Protein AF-A0A349XXH6-F1 (afdb_monomer_lite)

Radius of gyration: 10.9 Å; chains: 1; bounding box: 24×23×28 Å

Foldseek 3Di:
DPVQVVVVVVDQEEEAEQCFLVPCLVVHDLSHAYEYDDPDPVRVVNNVVCCVVVVRVSYDYD

pLDDT: mean 88.41, std 13.53, range [52.69, 98.38]

Secondary structure (DSSP, 8-state):
--HHHHHHHH-SEEEEET-TT-SSGGGS-TT-EEEEE-S-HHHHHHHHHHHHHHT-TTEEE-

Structure (mmCIF, N/CA/C/O backbone):
data_AF-A0A349XXH6-F1
#
_entry.id   AF-A0A349XXH6-F1
#
loop_
_atom_site.group_PDB
_atom_site.id
_atom_site.type_symbol
_atom_site.label_atom_id
_atom_site.label_alt_id
_atom_site.label_comp_id
_atom_site.label_asym_id
_atom_site.label_entity_id
_atom_site.label_seq_id
_atom_site.pdbx_PDB_ins_code
_atom_site.Cartn_x
_atom_site.Cartn_y
_atom_site.Cartn_z
_atom_site.occupancy
_atom_site.B_iso_or_equiv
_atom_site.auth_seq_id
_atom_site.auth_comp_id
_atom_site.auth_asym_id
_atom_site.auth_atom_id
_atom_site.pdbx_PDB_model_num
ATOM 1 N N . MET A 1 1 ? 0.071 14.747 -5.642 1.00 52.69 1 MET A N 1
ATOM 2 C CA . MET A 1 1 ? -1.313 15.036 -6.086 1.00 52.69 1 MET A CA 1
ATOM 3 C C . MET A 1 1 ? -1.584 14.626 -7.538 1.00 52.69 1 MET A C 1
ATOM 5 O O . MET A 1 1 ? -2.745 14.502 -7.896 1.00 52.69 1 MET A O 1
ATOM 9 N N . GLU A 1 2 ? -0.560 14.361 -8.357 1.00 58.69 2 GLU A N 1
ATOM 10 C CA . GLU A 1 2 ? -0.733 14.019 -9.781 1.00 58.69 2 GLU A CA 1
ATOM 11 C C . GLU A 1 2 ? -0.980 12.521 -10.042 1.00 58.69 2 GLU A C 1
ATOM 13 O O . GLU A 1 2 ? -1.817 12.179 -10.872 1.00 58.69 2 GLU A O 1
ATOM 18 N N . LEU A 1 3 ? -0.370 11.630 -9.242 1.00 59.97 3 LEU A N 1
ATOM 19 C CA . LEU A 1 3 ? -0.507 10.171 -9.389 1.00 59.97 3 LEU A CA 1
ATOM 20 C C . LEU A 1 3 ? -1.974 9.697 -9.397 1.00 59.97 3 LEU A C 1
ATOM 22 O O . LEU A 1 3 ? -2.360 8.873 -10.215 1.00 59.97 3 LEU A O 1
ATOM 26 N N . ALA A 1 4 ? -2.811 10.257 -8.518 1.00 56.38 4 ALA A N 1
ATOM 27 C CA . ALA A 1 4 ? -4.208 9.854 -8.358 1.00 56.38 4 ALA A CA 1
ATOM 28 C C . ALA A 1 4 ? -5.130 10.322 -9.500 1.00 56.38 4 ALA A C 1
ATOM 30 O O . ALA A 1 4 ? -6.161 9.695 -9.743 1.00 56.38 4 ALA A O 1
ATOM 31 N N . ARG A 1 5 ? -4.782 11.411 -10.206 1.00 58.66 5 ARG A N 1
ATOM 32 C CA . ARG A 1 5 ? -5.616 11.958 -11.293 1.00 58.66 5 ARG A CA 1
ATOM 33 C C . ARG A 1 5 ?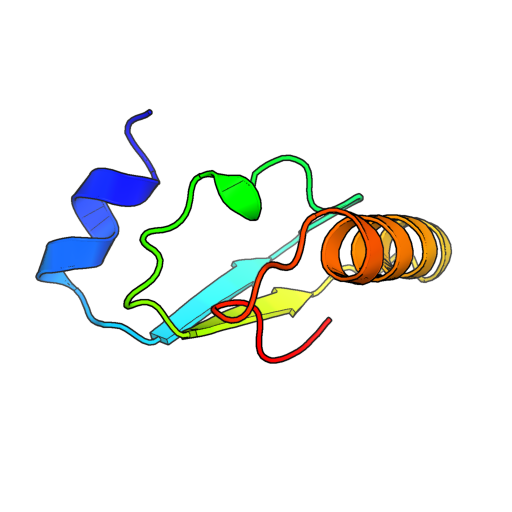 -5.470 11.161 -12.585 1.00 58.66 5 ARG A C 1
ATOM 35 O O . ARG A 1 5 ? -6.468 10.971 -13.272 1.00 58.66 5 ARG A O 1
ATOM 42 N N . CYS A 1 6 ? -4.272 10.666 -12.894 1.00 57.91 6 CYS A N 1
ATOM 43 C CA . CYS A 1 6 ? -4.027 9.912 -14.128 1.00 57.91 6 CYS A CA 1
ATOM 44 C C . CYS A 1 6 ? -4.712 8.538 -14.130 1.00 57.91 6 CYS A C 1
ATOM 46 O O . CYS A 1 6 ? -5.122 8.054 -15.182 1.00 57.91 6 CYS A O 1
ATOM 48 N N . VAL A 1 7 ? -4.892 7.923 -12.956 1.00 59.81 7 VAL A N 1
ATOM 49 C CA . VAL A 1 7 ? -5.474 6.576 -12.866 1.00 59.81 7 VAL A CA 1
ATOM 50 C C . VAL A 1 7 ? -6.980 6.566 -13.132 1.00 59.81 7 VAL A C 1
ATOM 52 O O . VAL A 1 7 ? -7.488 5.615 -13.719 1.00 59.81 7 VAL A O 1
ATOM 55 N N . GLY A 1 8 ? -7.688 7.658 -12.818 1.00 56.38 8 GLY A N 1
ATOM 56 C CA . GLY A 1 8 ? -9.133 7.767 -13.047 1.00 56.38 8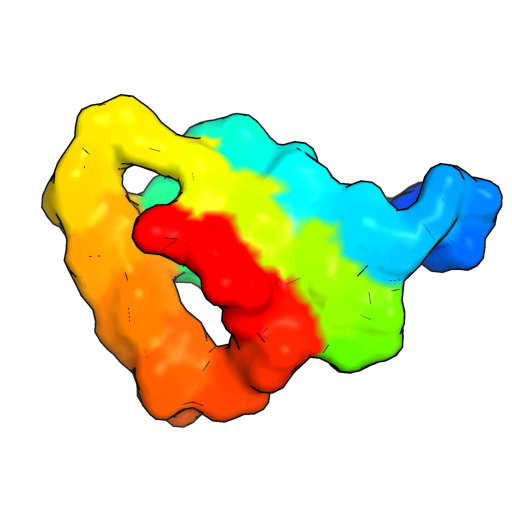 GLY A CA 1
ATOM 57 C C . GLY A 1 8 ? -9.572 7.553 -14.505 1.00 56.38 8 GLY A C 1
ATOM 58 O O . GLY A 1 8 ? -10.723 7.190 -14.729 1.00 56.38 8 GLY A O 1
ATOM 59 N N . GLY A 1 9 ? -8.670 7.733 -15.480 1.00 62.88 9 GLY A N 1
ATOM 60 C CA . GLY A 1 9 ? -8.928 7.446 -16.897 1.00 62.88 9 GLY A CA 1
ATOM 61 C C . GLY A 1 9 ? -8.468 6.064 -17.382 1.00 62.88 9 GLY A C 1
ATOM 62 O O . GLY A 1 9 ? -8.944 5.609 -18.416 1.00 62.88 9 GLY A O 1
ATOM 63 N N . ALA A 1 10 ? -7.562 5.394 -16.660 1.00 67.12 10 ALA A N 1
ATOM 64 C CA . ALA A 1 10 ? -6.934 4.139 -17.089 1.00 67.12 10 ALA A CA 1
ATOM 65 C C . ALA A 1 10 ? -7.608 2.882 -16.508 1.00 67.12 10 ALA A C 1
ATOM 67 O O . ALA A 1 10 ? -7.501 1.804 -17.088 1.00 67.12 10 ALA A O 1
ATOM 68 N N . GLY A 1 11 ? -8.310 3.007 -15.378 1.00 78.81 11 GLY A N 1
ATOM 69 C CA . GLY A 1 11 ? -9.007 1.893 -14.739 1.00 78.81 11 GLY A CA 1
ATOM 70 C C . GLY A 1 11 ? -9.123 2.063 -13.227 1.00 78.81 11 GLY A C 1
ATOM 71 O O . GLY A 1 11 ? -8.566 2.987 -12.640 1.00 78.81 11 GLY A O 1
ATOM 72 N N . ARG A 1 12 ? -9.875 1.166 -12.580 1.00 89.12 12 ARG A N 1
ATOM 73 C CA . ARG A 1 12 ? -9.998 1.159 -11.112 1.00 89.12 12 ARG A CA 1
ATOM 74 C C . ARG A 1 12 ? -8.910 0.335 -10.434 1.00 89.12 12 ARG A C 1
ATOM 76 O O . ARG A 1 12 ? -8.622 0.601 -9.274 1.00 89.12 12 ARG A O 1
ATOM 83 N N . ASP A 1 13 ? -8.330 -0.636 -11.131 1.00 92.25 13 ASP A N 1
ATOM 84 C CA . ASP A 1 13 ? -7.355 -1.569 -10.567 1.00 92.25 13 ASP A CA 1
ATOM 85 C C . ASP A 1 13 ? -5.934 -1.012 -10.705 1.00 92.25 13 ASP A C 1
ATOM 87 O O . ASP A 1 13 ? -5.514 -0.603 -11.787 1.00 92.25 13 ASP A O 1
ATOM 91 N N . ILE A 1 14 ? -5.205 -0.966 -9.590 1.00 91.06 14 ILE A N 1
ATOM 92 C CA . ILE A 1 14 ? -3.914 -0.282 -9.471 1.00 91.06 14 ILE A CA 1
ATOM 93 C C . ILE A 1 14 ? -2.904 -1.229 -8.841 1.00 91.06 14 ILE A C 1
ATOM 95 O O . ILE A 1 14 ? -3.134 -1.735 -7.743 1.00 91.06 14 ILE A O 1
ATOM 99 N N . LEU A 1 15 ? -1.760 -1.408 -9.499 1.00 93.69 15 LEU A N 1
ATOM 100 C CA . LEU A 1 15 ? -0.592 -2.056 -8.914 1.00 93.69 15 LEU A CA 1
ATOM 101 C C . LEU A 1 15 ? 0.448 -1.000 -8.536 1.00 93.69 15 LEU A C 1
ATOM 103 O O . LEU A 1 15 ? 0.962 -0.298 -9.405 1.00 93.69 15 LEU A O 1
ATOM 107 N N . GLU A 1 16 ? 0.791 -0.920 -7.253 1.00 92.88 16 GLU A N 1
ATOM 108 C CA . GLU A 1 16 ? 1.899 -0.098 -6.768 1.00 92.88 16 GLU A CA 1
ATOM 109 C C . GLU A 1 16 ? 3.131 -0.963 -6.499 1.00 92.88 16 GLU A C 1
ATOM 111 O O . GLU A 1 16 ? 3.124 -1.827 -5.619 1.00 92.88 16 GLU A O 1
ATOM 116 N N . ILE A 1 17 ? 4.202 -0.712 -7.251 1.00 95.81 17 ILE A N 1
ATOM 117 C CA . ILE A 1 17 ? 5.489 -1.392 -7.098 1.00 95.81 17 ILE A CA 1
ATOM 118 C C . ILE A 1 17 ? 6.376 -0.567 -6.166 1.00 95.81 17 ILE A C 1
ATOM 120 O O . ILE A 1 17 ? 6.625 0.606 -6.433 1.00 95.81 17 ILE A O 1
ATOM 124 N N . GLY A 1 18 ? 6.877 -1.184 -5.097 1.00 96.75 18 GLY A N 1
ATOM 125 C CA . GLY A 1 18 ? 7.650 -0.480 -4.074 1.00 96.75 18 GLY A CA 1
ATOM 126 C C . GLY A 1 18 ? 6.756 0.351 -3.155 1.00 96.75 18 GLY A C 1
ATOM 127 O O . GLY A 1 18 ? 7.067 1.505 -2.866 1.00 96.75 18 GLY A O 1
ATOM 128 N N . VAL A 1 19 ? 5.638 -0.233 -2.700 1.00 97.25 19 VAL A N 1
ATOM 129 C CA . VAL A 1 19 ? 4.648 0.449 -1.841 1.00 97.25 19 VAL A CA 1
ATOM 130 C C . VAL A 1 19 ? 5.250 0.954 -0.523 1.00 97.25 19 VAL A C 1
ATOM 132 O O . VAL A 1 19 ? 4.703 1.842 0.145 1.00 97.25 19 VAL A O 1
ATOM 135 N N . GLY A 1 20 ? 6.391 0.397 -0.109 1.00 98.00 20 GLY A N 1
ATOM 136 C CA . GLY A 1 20 ? 7.102 0.801 1.085 1.00 98.00 20 GLY A CA 1
ATOM 137 C C . GLY A 1 20 ? 6.214 0.707 2.323 1.00 98.00 20 GLY A C 1
ATOM 138 O O . GLY A 1 20 ? 5.594 -0.314 2.601 1.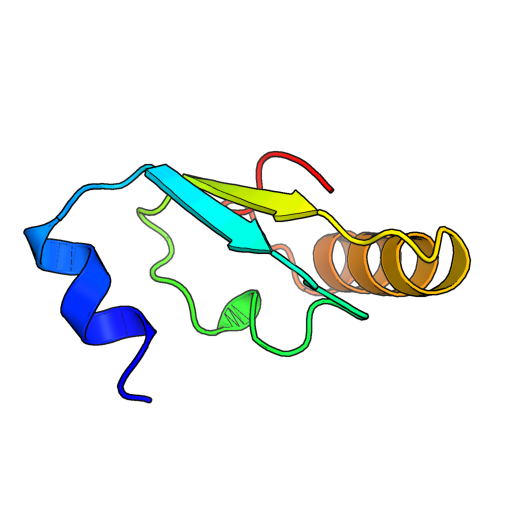00 98.00 20 GLY A O 1
ATOM 139 N N . THR A 1 21 ? 6.131 1.796 3.092 1.00 97.56 21 THR A N 1
ATOM 140 C CA . THR A 1 21 ? 5.260 1.872 4.282 1.00 97.56 21 THR A CA 1
ATOM 141 C C . THR A 1 21 ? 3.838 2.347 3.956 1.00 97.56 21 THR A C 1
ATOM 143 O O . THR A 1 21 ? 3.103 2.773 4.856 1.00 97.56 21 THR A O 1
ATOM 146 N N . GLY A 1 22 ? 3.453 2.349 2.677 1.00 95.62 22 GLY A N 1
ATOM 147 C CA . GLY A 1 22 ? 2.124 2.731 2.205 1.00 95.62 22 GLY A CA 1
ATOM 148 C C . GLY A 1 22 ? 1.786 4.207 2.418 1.00 95.62 22 GLY A C 1
ATOM 149 O O . GLY A 1 22 ? 0.652 4.535 2.750 1.00 95.62 22 GLY A O 1
ATOM 150 N N . LEU A 1 23 ? 2.768 5.114 2.327 1.00 93.88 23 LEU A N 1
ATOM 151 C CA . LEU A 1 23 ? 2.554 6.558 2.543 1.00 93.88 23 LEU A CA 1
ATOM 152 C C . LEU A 1 23 ? 1.587 7.178 1.532 1.00 93.88 23 LEU A C 1
ATOM 154 O O . LEU A 1 23 ? 0.839 8.078 1.902 1.00 93.88 23 LEU A O 1
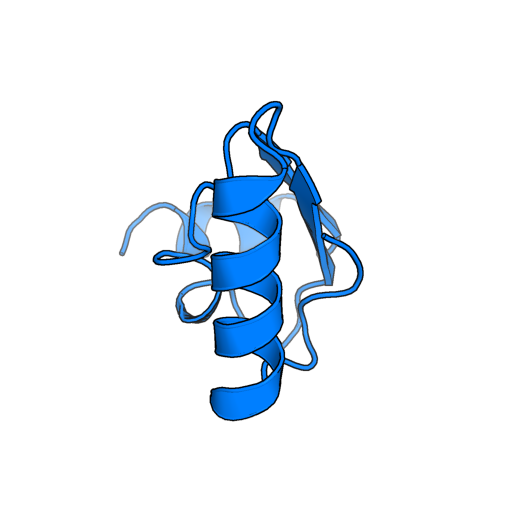ATOM 158 N N . VAL A 1 24 ? 1.585 6.684 0.296 1.00 91.75 24 VAL A N 1
ATOM 159 C CA . VAL A 1 24 ? 0.755 7.225 -0.787 1.00 91.75 24 VAL A CA 1
ATOM 160 C C . VAL A 1 24 ? -0.588 6.509 -0.935 1.00 91.75 24 VAL A C 1
ATOM 162 O O . VAL A 1 24 ? -1.472 7.043 -1.594 1.00 91.75 24 VAL A O 1
ATOM 165 N N . LEU A 1 25 ? -0.794 5.368 -0.260 1.00 93.12 25 LEU A N 1
ATOM 166 C CA . LEU A 1 25 ? -2.050 4.606 -0.311 1.00 93.12 25 LEU A CA 1
ATOM 167 C C . LEU A 1 25 ? -3.309 5.449 -0.013 1.00 93.12 25 LEU A C 1
ATOM 169 O O . LEU A 1 25 ? -4.296 5.297 -0.733 1.00 9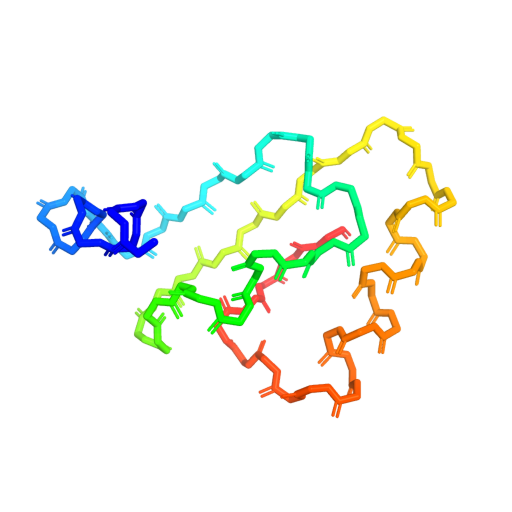3.12 25 LEU A O 1
ATOM 173 N N . PRO A 1 26 ? -3.315 6.374 0.973 1.00 92.00 26 PRO A N 1
ATOM 174 C CA . PRO A 1 26 ? -4.476 7.231 1.231 1.00 92.00 26 PRO A CA 1
ATOM 175 C C . PRO A 1 26 ? -4.789 8.227 0.110 1.00 92.00 26 PRO A C 1
ATOM 177 O O . PRO A 1 26 ? -5.864 8.816 0.108 1.00 92.00 26 PRO A O 1
ATOM 180 N N . LEU A 1 27 ? -3.849 8.460 -0.810 1.00 89.88 27 LEU A N 1
ATOM 181 C CA . LEU A 1 27 ? -4.004 9.429 -1.891 1.00 89.88 27 LEU A CA 1
ATOM 182 C C . LEU A 1 27 ? -4.703 8.835 -3.116 1.00 89.88 27 LEU A C 1
ATOM 184 O O . LEU A 1 27 ? -5.128 9.601 -3.980 1.00 89.88 27 LEU A O 1
ATOM 188 N N . TYR A 1 28 ? -4.823 7.507 -3.217 1.00 88.81 28 TYR A N 1
ATOM 189 C CA . TYR A 1 28 ? -5.611 6.904 -4.289 1.00 88.81 28 TYR A CA 1
ATOM 190 C C . TYR A 1 28 ? -7.106 7.160 -4.087 1.00 88.81 28 TYR A C 1
ATOM 192 O O . TYR A 1 28 ? -7.577 7.202 -2.948 1.00 88.81 28 TYR A O 1
ATOM 200 N N . PRO A 1 29 ? -7.879 7.295 -5.180 1.00 87.19 29 PRO A N 1
ATOM 201 C CA . PRO A 1 29 ? -9.318 7.478 -5.087 1.00 87.19 29 PRO A CA 1
ATOM 202 C C . PRO A 1 29 ? -9.986 6.329 -4.310 1.00 87.19 29 PRO A C 1
ATOM 204 O O . PRO A 1 29 ? -9.668 5.167 -4.573 1.00 87.19 29 PRO A O 1
ATOM 207 N N . PRO A 1 30 ? -10.980 6.597 -3.444 1.00 88.44 30 PRO A N 1
ATOM 208 C CA . PRO A 1 30 ? -11.705 5.546 -2.720 1.00 88.44 30 PRO A CA 1
ATOM 209 C C . PRO A 1 30 ? -12.406 4.517 -3.623 1.00 88.44 30 PRO A C 1
ATOM 211 O O . PRO A 1 30 ? -12.688 3.405 -3.193 1.00 88.44 30 PRO A O 1
ATOM 214 N N . ALA A 1 31 ? -12.690 4.881 -4.878 1.00 88.25 31 ALA A N 1
ATOM 215 C CA . ALA A 1 31 ? -13.297 3.998 -5.875 1.00 88.25 31 ALA A CA 1
ATOM 216 C C . ALA A 1 31 ? -12.295 3.049 -6.568 1.00 88.25 31 ALA A C 1
ATOM 218 O O . ALA A 1 31 ? -12.692 2.282 -7.444 1.00 88.25 31 ALA A O 1
ATOM 219 N N . SER A 1 32 ? -11.007 3.127 -6.228 1.00 90.38 32 SER A N 1
ATOM 220 C CA . SER A 1 32 ? -9.967 2.253 -6.779 1.00 90.38 32 SER A CA 1
ATOM 221 C C . SER A 1 32 ? -9.853 0.921 -6.026 1.00 90.38 32 SER A C 1
ATOM 223 O O . SER A 1 32 ? -10.375 0.749 -4.924 1.00 90.38 32 SER A O 1
ATOM 225 N N . ASN A 1 33 ? -9.145 -0.024 -6.638 1.00 93.88 33 ASN A N 1
ATOM 226 C CA . ASN A 1 33 ? -8.720 -1.289 -6.062 1.00 93.88 33 ASN A CA 1
ATOM 227 C C . ASN A 1 33 ? -7.190 -1.348 -6.131 1.00 93.88 33 ASN A C 1
ATOM 229 O O . ASN A 1 33 ? -6.617 -1.619 -7.184 1.00 93.88 33 ASN A O 1
ATOM 233 N N . VAL A 1 34 ? -6.525 -1.067 -5.015 1.00 94.31 34 VAL A N 1
ATOM 234 C CA . VAL A 1 34 ? -5.064 -0.977 -4.948 1.00 94.31 34 VAL A CA 1
ATOM 235 C C . VAL A 1 34 ? -4.473 -2.280 -4.422 1.00 94.31 34 VAL A C 1
ATOM 237 O O . VAL A 1 34 ? -4.823 -2.737 -3.331 1.00 94.31 34 VAL A O 1
ATOM 240 N N . THR A 1 35 ? -3.528 -2.838 -5.166 1.00 96.88 35 THR A N 1
ATOM 241 C CA . THR A 1 35 ? -2.614 -3.888 -4.718 1.00 96.88 35 THR A CA 1
ATOM 242 C C . THR A 1 35 ? -1.216 -3.292 -4.634 1.00 96.88 35 THR A C 1
ATOM 244 O O . THR A 1 35 ? -0.701 -2.775 -5.620 1.00 96.88 35 THR A O 1
ATOM 247 N N . GLY A 1 36 ? -0.602 -3.338 -3.455 1.00 96.69 36 GLY A N 1
ATOM 248 C CA . GLY A 1 36 ? 0.777 -2.891 -3.261 1.00 96.69 36 GLY A CA 1
ATOM 249 C C . GLY A 1 36 ? 1.723 -4.074 -3.122 1.00 96.69 36 GLY A C 1
ATOM 250 O O . GLY A 1 36 ? 1.370 -5.072 -2.499 1.00 96.69 36 GLY A O 1
ATOM 251 N N . ILE A 1 37 ? 2.928 -3.953 -3.673 1.00 98.12 37 ILE A N 1
ATOM 252 C CA . ILE A 1 37 ? 4.007 -4.925 -3.477 1.00 98.12 37 ILE A CA 1
ATOM 253 C C . ILE A 1 37 ? 5.280 -4.220 -3.020 1.00 98.12 37 ILE A C 1
ATOM 255 O O . ILE A 1 37 ? 5.584 -3.107 -3.450 1.00 98.12 37 ILE A O 1
ATOM 259 N N . ASP A 1 38 ? 6.046 -4.879 -2.160 1.00 98.19 38 ASP A N 1
ATOM 260 C CA . ASP A 1 38 ? 7.388 -4.454 -1.771 1.00 98.19 38 ASP A CA 1
ATOM 261 C C . ASP A 1 38 ? 8.232 -5.692 -1.459 1.00 98.19 38 ASP A C 1
ATOM 263 O O . ASP A 1 38 ? 7.718 -6.688 -0.950 1.00 98.19 38 ASP A O 1
ATOM 267 N N . ILE A 1 39 ? 9.529 -5.639 -1.756 1.00 98.38 39 ILE A N 1
ATOM 268 C CA . ILE A 1 39 ? 10.458 -6.734 -1.438 1.00 98.38 39 ILE A CA 1
ATOM 269 C C . ILE A 1 39 ? 10.723 -6.783 0.076 1.00 98.38 39 ILE A C 1
ATOM 271 O O . ILE A 1 39 ? 10.975 -7.846 0.643 1.00 98.38 39 ILE A O 1
ATOM 275 N N . SER A 1 40 ? 10.648 -5.642 0.764 1.00 98.25 40 SER A N 1
ATOM 276 C CA . SER A 1 40 ? 10.869 -5.554 2.201 1.00 98.25 40 SER A CA 1
ATOM 277 C C . SER A 1 40 ? 9.619 -5.946 2.993 1.00 98.25 40 SER A C 1
ATOM 279 O O . SER A 1 40 ? 8.674 -5.169 3.155 1.00 98.25 40 SER A O 1
ATOM 281 N N . ALA A 1 41 ? 9.652 -7.132 3.604 1.00 98.06 41 ALA A N 1
ATOM 282 C CA . ALA A 1 41 ? 8.599 -7.591 4.513 1.00 98.06 41 ALA A CA 1
ATOM 283 C C . ALA A 1 41 ? 8.362 -6.629 5.699 1.00 98.06 41 ALA A C 1
ATOM 285 O O . ALA A 1 41 ? 7.232 -6.472 6.169 1.00 98.06 41 ALA A O 1
ATOM 286 N N . ASP A 1 42 ? 9.411 -5.948 6.172 1.00 98.31 42 ASP A N 1
ATOM 287 C CA . ASP A 1 42 ? 9.308 -4.958 7.248 1.00 98.31 42 ASP A CA 1
ATOM 288 C C . ASP A 1 42 ? 8.530 -3.711 6.824 1.00 98.31 42 ASP A C 1
ATOM 290 O O . ASP A 1 42 ? 7.747 -3.164 7.611 1.00 98.31 42 ASP A O 1
ATOM 294 N N . MET A 1 43 ? 8.714 -3.272 5.579 1.00 98.19 43 MET A N 1
ATOM 295 C CA . MET A 1 43 ? 7.959 -2.163 5.003 1.00 98.19 43 MET A CA 1
ATOM 296 C C . MET A 1 43 ? 6.485 -2.548 4.849 1.00 98.19 43 MET A C 1
ATOM 298 O O . MET A 1 43 ? 5.618 -1.816 5.336 1.00 98.19 43 MET A O 1
ATOM 302 N N . LEU A 1 44 ? 6.201 -3.750 4.330 1.00 98.31 44 LEU A N 1
ATOM 303 C CA . LEU A 1 44 ? 4.835 -4.274 4.220 1.00 98.31 44 LEU A CA 1
ATOM 304 C C . LEU A 1 44 ? 4.135 -4.388 5.575 1.00 98.31 44 LEU A C 1
ATOM 306 O O . LEU A 1 44 ? 2.958 -4.049 5.692 1.00 98.31 44 LEU A O 1
ATOM 310 N N . ARG A 1 45 ? 4.840 -4.788 6.640 1.00 98.12 45 ARG A N 1
ATOM 311 C CA . ARG A 1 45 ? 4.267 -4.827 7.999 1.00 98.12 45 ARG A CA 1
ATOM 312 C C . ARG A 1 45 ? 3.809 -3.440 8.461 1.00 98.12 45 ARG A C 1
ATOM 314 O O . ARG A 1 45 ? 2.720 -3.292 9.027 1.00 98.12 45 ARG A O 1
ATOM 321 N N . LYS A 1 46 ? 4.615 -2.407 8.190 1.00 97.69 46 LYS A N 1
ATOM 322 C CA . LYS A 1 46 ? 4.273 -1.006 8.493 1.00 97.69 46 LYS A CA 1
ATOM 323 C C . LYS A 1 46 ? 3.113 -0.515 7.622 1.00 97.69 46 LYS A C 1
ATOM 325 O O . LYS A 1 46 ? 2.207 0.132 8.146 1.00 97.69 46 LYS A O 1
ATOM 330 N N . ALA A 1 47 ? 3.097 -0.863 6.334 1.00 97.69 47 ALA A N 1
ATOM 331 C CA . ALA A 1 47 ? 2.008 -0.526 5.417 1.00 97.69 47 ALA A CA 1
ATOM 332 C C . ALA A 1 47 ? 0.675 -1.158 5.849 1.00 97.69 47 ALA A C 1
ATOM 334 O O . ALA A 1 47 ? -0.320 -0.449 5.975 1.00 97.69 47 ALA A O 1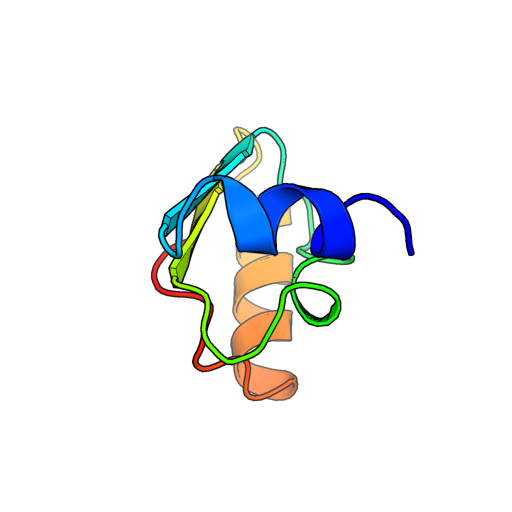
ATOM 335 N N . LYS A 1 48 ? 0.663 -2.453 6.192 1.00 97.00 48 LYS A N 1
ATOM 336 C CA . LYS A 1 48 ? -0.521 -3.168 6.708 1.00 97.00 48 LYS A CA 1
ATOM 337 C C . LYS A 1 48 ? -1.060 -2.532 7.987 1.00 97.00 48 LYS A C 1
ATOM 339 O O . LYS A 1 48 ? -2.258 -2.289 8.102 1.00 97.00 48 LYS A O 1
ATOM 344 N N . THR A 1 49 ? -0.168 -2.173 8.912 1.00 96.38 49 THR A N 1
ATOM 345 C CA . THR A 1 49 ? -0.542 -1.442 10.134 1.00 96.38 49 THR A CA 1
ATOM 346 C C . THR A 1 49 ? -1.190 -0.093 9.808 1.00 96.38 49 THR A C 1
ATOM 348 O O . THR A 1 49 ? -2.178 0.290 10.432 1.00 96.38 49 THR A O 1
ATOM 351 N N . LYS A 1 50 ? -0.663 0.635 8.815 1.00 95.31 50 LYS A N 1
ATOM 352 C CA . LYS A 1 50 ? -1.238 1.907 8.364 1.00 95.31 50 LYS A CA 1
ATOM 353 C C . LYS A 1 50 ? -2.607 1.722 7.711 1.00 95.31 50 LYS A C 1
ATOM 355 O O . LYS A 1 50 ? -3.510 2.475 8.050 1.00 95.31 50 LYS A O 1
ATOM 360 N N . VAL A 1 51 ? -2.774 0.727 6.839 1.00 95.69 51 VAL A N 1
ATOM 361 C CA . VAL A 1 51 ? -4.067 0.400 6.208 1.00 95.69 51 VAL A CA 1
ATOM 362 C C . VAL A 1 51 ? -5.128 0.097 7.262 1.00 95.69 51 VAL A C 1
ATOM 364 O O . VAL A 1 51 ? -6.220 0.657 7.197 1.00 95.69 51 VAL A O 1
ATOM 367 N N . ALA A 1 52 ? -4.788 -0.715 8.268 1.00 93.69 52 ALA A N 1
ATOM 368 C CA . ALA A 1 52 ? -5.702 -1.059 9.355 1.00 93.69 52 ALA A CA 1
ATOM 369 C C . ALA A 1 52 ? -6.115 0.166 10.193 1.00 93.69 52 ALA A C 1
ATOM 371 O O . ALA A 1 52 ? -7.276 0.294 10.565 1.00 93.69 52 ALA A O 1
ATOM 372 N N . ARG A 1 53 ? -5.183 1.090 10.468 1.00 94.12 53 ARG A N 1
ATOM 373 C CA . ARG A 1 53 ? -5.460 2.319 11.238 1.00 94.12 53 ARG A CA 1
ATOM 374 C C . ARG A 1 53 ? -6.215 3.375 10.436 1.00 94.12 53 ARG A C 1
ATOM 376 O O . ARG A 1 53 ? -7.067 4.064 10.978 1.00 94.12 53 ARG A O 1
ATOM 383 N N . GLY A 1 54 ? -5.858 3.530 9.165 1.00 84.12 54 GLY A N 1
ATOM 384 C CA . GLY A 1 54 ? -6.389 4.562 8.279 1.00 84.12 54 GLY A CA 1
ATOM 385 C C . GLY A 1 54 ? -7.723 4.206 7.633 1.00 84.12 54 GLY A C 1
ATOM 386 O O . GLY A 1 54 ? -8.256 5.051 6.927 1.00 84.12 54 GLY A O 1
ATOM 387 N N . SER A 1 55 ? -8.241 2.987 7.851 1.00 84.81 55 SER A N 1
ATOM 388 C CA . SER A 1 55 ? -9.456 2.465 7.208 1.00 84.81 55 SER A CA 1
ATOM 389 C C . SER A 1 55 ? -9.457 2.745 5.705 1.00 84.81 55 SER A C 1
ATOM 391 O O . SER A 1 55 ? -10.230 3.563 5.217 1.00 84.81 55 SER A O 1
ATOM 393 N N . LEU A 1 56 ? -8.542 2.098 4.976 1.00 93.69 56 LEU A N 1
ATOM 394 C CA . LEU A 1 56 ? -8.352 2.287 3.532 1.00 93.69 56 LEU A CA 1
ATOM 395 C C . LEU A 1 56 ? -9.014 1.135 2.743 1.00 93.69 56 LEU A C 1
ATOM 397 O O . LEU A 1 56 ? -8.307 0.229 2.299 1.00 93.69 56 LEU A O 1
ATOM 401 N N . PRO A 1 57 ? -10.355 1.110 2.574 1.00 92.75 57 PRO A N 1
ATOM 402 C CA . PRO A 1 57 ? -11.082 -0.023 1.984 1.00 92.75 57 PRO A CA 1
ATOM 403 C C . PRO A 1 57 ? -10.778 -0.246 0.497 1.00 92.75 57 PRO A C 1
ATOM 405 O O . PRO A 1 57 ? -11.088 -1.306 -0.052 1.00 92.75 57 PRO A O 1
ATOM 408 N N . HIS A 1 58 ? -10.195 0.749 -0.172 1.00 93.56 58 HIS A N 1
ATOM 409 C CA . HIS A 1 58 ? -9.725 0.651 -1.551 1.00 93.56 58 HIS A CA 1
ATOM 410 C C . HIS A 1 58 ? -8.435 -0.165 -1.680 1.00 93.56 58 HIS A C 1
ATOM 412 O O . HIS A 1 58 ? -8.139 -0.640 -2.770 1.00 93.56 58 HIS A O 1
ATOM 418 N N . VAL A 1 59 ? -7.698 -0.409 -0.591 1.00 96.50 59 VAL A N 1
ATOM 419 C CA . VAL A 1 59 ? -6.524 -1.294 -0.598 1.00 96.50 59 VAL A CA 1
ATOM 420 C C . VAL A 1 59 ? -6.975 -2.743 -0.433 1.00 96.50 59 VAL A C 1
ATOM 422 O O . VAL A 1 59 ? -7.579 -3.105 0.575 1.00 96.50 59 VAL A O 1
ATOM 425 N N . LYS A 1 60 ? -6.693 -3.580 -1.433 1.00 96.94 60 LYS A N 1
ATOM 426 C CA . LYS A 1 60 ? -7.155 -4.975 -1.502 1.00 96.94 60 LYS A CA 1
ATOM 427 C C . LYS A 1 60 ? -6.099 -5.980 -1.065 1.00 96.94 60 LYS A C 1
ATOM 429 O O . LYS A 1 60 ? -6.451 -7.020 -0.518 1.00 96.94 60 LYS A O 1
ATOM 434 N N . ALA A 1 61 ? -4.821 -5.676 -1.292 1.00 96.62 61 ALA A N 1
ATOM 435 C CA . ALA A 1 61 ? -3.712 -6.545 -0.911 1.00 96.62 61 ALA A CA 1
ATOM 436 C C . ALA A 1 61 ? -2.410 -5.756 -0.713 1.00 96.62 61 ALA A C 1
ATOM 438 O O . ALA A 1 61 ? -2.188 -4.743 -1.379 1.00 96.62 61 ALA A O 1
ATOM 439 N N . LEU A 1 62 ? -1.576 -6.256 0.205 1.00 95.88 62 LEU A N 1
ATOM 440 C CA . LEU A 1 62 ? -0.224 -5.800 0.536 1.00 95.88 62 LEU A CA 1
ATOM 441 C C . LEU A 1 62 ? 0.645 -6.994 0.938 1.00 95.88 62 LEU A C 1
ATOM 443 O O . LEU A 1 62 ? 0.102 -7.970 1.514 1.00 95.88 62 LEU A O 1
#

Sequence (62 aa):
MELARCVGGAGRDILEIGVGTGLVLPLYPPASNVTGIDISADMLRKAKTKVARGSLPHVKAL